Protein AF-A0A706FUK4-F1 (afdb_monomer_lite)

pLDDT: mean 94.94, std 5.16, range [60.78, 98.5]

Foldseek 3Di:
DDWDWDQDPPWIWIWDDDPVGIDIFTDDPPDDPVVSVVVVVVVVVVVVVVVVVVVVVVVVVVVVDD

Radius of gyration: 17.46 Å; chains: 1; bounding box: 42×28×45 Å

Sequence (66 aa):
MQVRVIVGAQAAYACISHESGTLDVRLNPGRSARKSMKESAAELREKAAELTRRAALIENAAELVD

Organism: Salmonella typhimurium (NCBI:txid90371)

Secondary structure (DSSP, 8-state):
-EEEEEE-SS-EEEEEEETTEEEEEEEPTTS-HHHHHHHHHHHHHHHHHHHHHHHHHHHHHHTT--

Structure (mmCIF, N/CA/C/O backbone):
data_AF-A0A706FUK4-F1
#
_entry.id   AF-A0A706FUK4-F1
#
loop_
_atom_site.group_PDB
_atom_site.id
_atom_site.type_symbol
_atom_site.label_atom_id
_atom_site.label_alt_id
_atom_site.label_comp_id
_atom_site.label_asym_id
_atom_site.label_entity_id
_atom_site.label_seq_id
_atom_site.pdbx_PDB_ins_code
_atom_site.Cartn_x
_atom_site.Cartn_y
_atom_site.Cartn_z
_atom_site.occupancy
_atom_site.B_iso_or_equiv
_atom_site.auth_seq_id
_atom_site.auth_comp_id
_atom_site.auth_asym_id
_atom_site.auth_atom_id
_atom_site.pdbx_PDB_model_num
ATOM 1 N N . MET A 1 1 ? 10.853 -14.633 -0.129 1.00 89.44 1 MET A N 1
ATOM 2 C CA . MET A 1 1 ? 10.461 -13.418 -0.884 1.00 89.44 1 MET A CA 1
ATOM 3 C C . MET A 1 1 ? 11.229 -13.372 -2.198 1.00 89.44 1 MET A C 1
ATOM 5 O O . MET A 1 1 ? 12.443 -13.532 -2.171 1.00 89.44 1 MET A O 1
ATOM 9 N N . GLN A 1 2 ? 10.541 -13.173 -3.322 1.00 95.62 2 GLN A N 1
ATOM 10 C CA . GLN A 1 2 ? 11.131 -13.050 -4.661 1.00 95.62 2 GLN A CA 1
ATOM 11 C C . GLN A 1 2 ? 10.684 -11.733 -5.300 1.00 95.62 2 GLN A C 1
ATOM 13 O O . GLN A 1 2 ? 9.549 -11.311 -5.104 1.00 95.62 2 GLN A O 1
ATOM 18 N N . VAL A 1 3 ? 11.563 -11.086 -6.068 1.00 96.38 3 VAL A N 1
ATOM 19 C CA . VAL A 1 3 ? 11.240 -9.851 -6.797 1.00 96.38 3 VAL A CA 1
ATOM 20 C C . VAL A 1 3 ? 11.610 -10.021 -8.263 1.00 96.38 3 VAL A C 1
ATOM 22 O O . VAL A 1 3 ? 12.731 -10.423 -8.576 1.00 96.38 3 VAL A O 1
ATOM 25 N N . ARG A 1 4 ? 10.680 -9.694 -9.162 1.00 96.81 4 ARG A N 1
ATOM 26 C CA . ARG A 1 4 ? 10.894 -9.664 -10.613 1.00 96.81 4 ARG A CA 1
ATOM 27 C C . ARG A 1 4 ? 10.582 -8.273 -11.142 1.00 96.81 4 ARG A C 1
ATOM 29 O O . ARG A 1 4 ? 9.543 -7.715 -10.817 1.00 96.81 4 ARG A O 1
ATOM 36 N N . VAL A 1 5 ? 11.460 -7.726 -11.977 1.00 95.81 5 VAL A N 1
ATOM 37 C CA . VAL A 1 5 ? 11.173 -6.479 -12.695 1.00 95.81 5 VAL A CA 1
ATOM 38 C C . VAL A 1 5 ? 10.590 -6.821 -14.061 1.00 95.81 5 VAL A C 1
ATOM 40 O O . VAL A 1 5 ? 11.205 -7.567 -14.820 1.00 95.81 5 VAL A O 1
ATOM 43 N N . ILE A 1 6 ? 9.411 -6.284 -14.362 1.00 94.62 6 ILE A N 1
ATOM 44 C CA . ILE A 1 6 ? 8.739 -6.420 -15.655 1.00 94.62 6 ILE A CA 1
ATOM 45 C C . ILE A 1 6 ? 8.695 -5.041 -16.303 1.00 94.62 6 ILE A C 1
ATOM 47 O O . ILE A 1 6 ? 8.195 -4.088 -15.711 1.00 94.62 6 ILE A O 1
ATOM 51 N N . VAL A 1 7 ? 9.226 -4.929 -17.517 1.00 93.31 7 VAL A N 1
ATOM 52 C CA . VAL A 1 7 ? 9.221 -3.686 -18.296 1.00 93.31 7 VAL A CA 1
ATOM 53 C C . VAL A 1 7 ? 8.201 -3.837 -19.418 1.00 93.31 7 VAL A C 1
ATOM 55 O O . VAL A 1 7 ? 8.413 -4.610 -20.347 1.00 93.31 7 VAL A O 1
ATOM 58 N N . GLY A 1 8 ? 7.071 -3.142 -19.298 1.00 90.12 8 GLY A N 1
ATOM 59 C CA . GLY A 1 8 ? 6.044 -3.063 -20.334 1.00 90.12 8 GLY A CA 1
ATOM 60 C C . GLY A 1 8 ? 6.230 -1.843 -21.236 1.00 90.12 8 GLY A C 1
ATOM 61 O O . GLY A 1 8 ? 7.069 -0.982 -20.979 1.00 90.12 8 GLY A O 1
ATOM 62 N N . ALA A 1 9 ? 5.397 -1.736 -22.274 1.00 88.69 9 ALA A N 1
ATOM 63 C CA . ALA A 1 9 ? 5.481 -0.653 -23.258 1.00 88.69 9 ALA A CA 1
ATOM 64 C C . ALA A 1 9 ? 5.251 0.754 -22.664 1.00 88.69 9 ALA A C 1
ATOM 66 O O . ALA A 1 9 ? 5.808 1.726 -23.162 1.00 88.69 9 ALA A O 1
ATOM 67 N N . GLN A 1 10 ? 4.437 0.871 -21.606 1.00 90.38 10 GLN A N 1
ATOM 68 C CA . GLN A 1 10 ? 4.059 2.1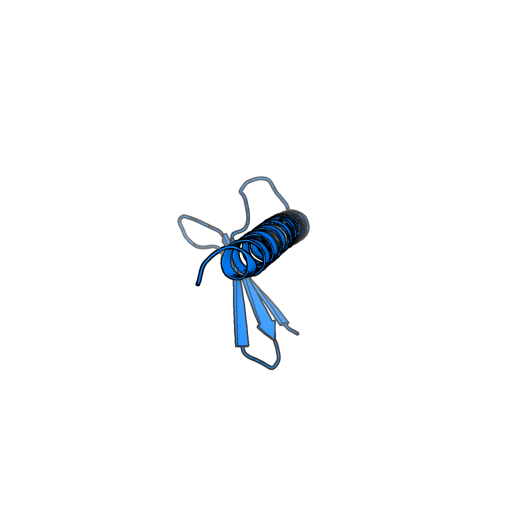57 -20.994 1.00 90.38 10 GLN A CA 1
ATOM 69 C C . GLN A 1 10 ? 4.626 2.372 -19.582 1.00 90.38 10 GLN A C 1
ATOM 71 O O . GLN A 1 10 ? 4.682 3.503 -19.096 1.00 90.38 10 GLN A O 1
ATOM 76 N N . ALA A 1 11 ? 5.004 1.300 -18.885 1.00 92.25 11 ALA A N 1
ATOM 77 C CA . ALA A 1 11 ? 5.478 1.363 -17.508 1.00 92.2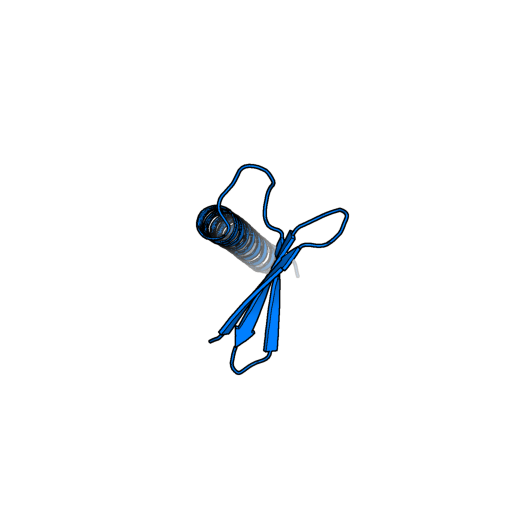5 11 ALA A CA 1
ATOM 78 C C . ALA A 1 11 ? 6.293 0.119 -17.146 1.00 92.25 11 ALA A C 1
ATOM 80 O O . ALA A 1 11 ? 6.102 -0.954 -17.719 1.00 92.25 11 ALA A O 1
ATOM 81 N N . ALA A 1 12 ? 7.166 0.265 -16.152 1.00 95.44 12 ALA A N 1
ATOM 82 C CA . ALA A 1 12 ? 7.866 -0.844 -15.520 1.00 95.44 12 ALA A CA 1
ATOM 83 C C . ALA A 1 12 ? 7.318 -1.090 -14.109 1.00 95.44 12 ALA A C 1
ATOM 85 O O . ALA A 1 12 ? 6.882 -0.156 -13.435 1.00 95.44 12 ALA A O 1
ATOM 86 N N . TYR A 1 13 ? 7.368 -2.340 -13.660 1.00 96.81 13 TYR A N 1
ATOM 87 C CA . TYR A 1 13 ? 6.864 -2.789 -12.365 1.00 96.81 13 TYR A CA 1
ATOM 88 C C . TYR A 1 13 ? 7.885 -3.692 -11.677 1.00 96.81 13 TYR A C 1
ATOM 90 O O . TYR A 1 13 ? 8.585 -4.462 -12.333 1.00 96.81 13 TYR A O 1
ATOM 98 N N . ALA A 1 14 ? 7.958 -3.611 -10.351 1.00 96.94 14 ALA A N 1
ATOM 99 C CA . ALA A 1 14 ? 8.544 -4.640 -9.508 1.00 96.94 14 ALA A CA 1
ATOM 100 C C . ALA A 1 14 ? 7.412 -5.510 -8.956 1.00 96.94 14 ALA A C 1
ATOM 102 O O . ALA A 1 14 ? 6.656 -5.072 -8.092 1.00 96.94 1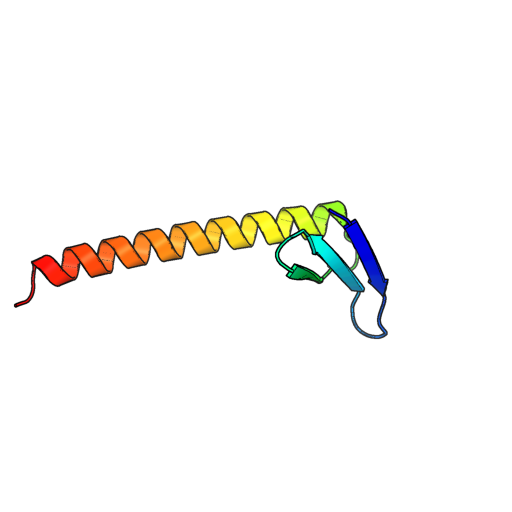4 ALA A O 1
ATOM 103 N N . CYS A 1 15 ? 7.318 -6.731 -9.465 1.00 96.94 15 CYS A N 1
ATOM 104 C CA . CYS A 1 15 ? 6.397 -7.755 -9.001 1.00 96.94 15 CYS A CA 1
ATOM 105 C C . CYS A 1 15 ? 7.054 -8.503 -7.841 1.00 96.94 15 CYS A C 1
ATOM 107 O O . CYS A 1 15 ? 8.087 -9.160 -8.013 1.00 96.94 15 CYS A O 1
ATOM 109 N N . ILE A 1 16 ? 6.484 -8.366 -6.651 1.00 97.25 16 ILE A N 1
ATOM 110 C CA . ILE A 1 16 ? 6.984 -8.946 -5.408 1.00 97.25 16 ILE A CA 1
ATOM 111 C C . ILE A 1 16 ? 6.115 -10.152 -5.075 1.00 97.25 16 ILE A C 1
ATOM 113 O O . ILE A 1 16 ? 4.920 -10.003 -4.848 1.00 97.25 16 ILE A O 1
ATOM 117 N N . SER A 1 17 ? 6.713 -11.336 -5.000 1.00 97.44 17 SER A N 1
ATOM 118 C CA . SER A 1 17 ? 6.053 -12.550 -4.517 1.00 97.44 17 SER A CA 1
ATOM 119 C C . SER A 1 17 ? 6.503 -12.858 -3.089 1.00 97.44 17 SER A C 1
ATOM 121 O O . SER A 1 17 ? 7.704 -12.939 -2.789 1.00 97.44 17 SER A O 1
ATOM 123 N N . HIS A 1 18 ? 5.537 -13.043 -2.198 1.00 94.75 18 HIS A N 1
ATOM 124 C CA . HIS A 1 18 ? 5.727 -13.441 -0.806 1.00 94.75 18 HIS A CA 1
ATOM 125 C C . HIS A 1 18 ? 4.767 -14.585 -0.450 1.00 94.75 18 HIS A C 1
ATOM 127 O O . HIS A 1 18 ? 3.957 -15.002 -1.269 1.00 94.75 18 HIS A O 1
ATOM 133 N N . GLU A 1 19 ? 4.886 -15.129 0.760 1.00 94.69 19 GLU A N 1
ATOM 134 C CA . GLU A 1 19 ? 4.179 -16.354 1.174 1.00 94.69 19 GLU A CA 1
ATOM 135 C C . GLU A 1 19 ? 2.653 -16.251 1.046 1.00 94.69 19 GLU A C 1
ATOM 137 O O . GLU A 1 19 ? 1.993 -17.212 0.670 1.00 94.69 19 GLU A O 1
ATOM 142 N N . SER A 1 20 ? 2.102 -15.067 1.309 1.00 92.81 20 SER A N 1
ATOM 143 C CA . SER A 1 20 ? 0.664 -14.785 1.292 1.00 92.81 20 SER A CA 1
ATOM 144 C C . SER A 1 20 ? 0.145 -14.139 0.002 1.00 92.81 20 SER A C 1
ATOM 146 O O . SER A 1 20 ? -1.025 -13.767 -0.045 1.00 92.81 20 SER A O 1
ATOM 148 N N . GLY A 1 21 ? 0.968 -13.988 -1.043 1.00 95.00 21 GLY A N 1
ATOM 149 C CA . GLY A 1 21 ? 0.500 -13.452 -2.321 1.00 95.00 21 GLY A CA 1
ATOM 150 C C . GLY A 1 21 ? 1.532 -12.647 -3.101 1.00 95.00 21 GLY A C 1
ATOM 151 O O . GLY A 1 21 ? 2.745 -12.859 -3.009 1.00 95.00 21 GLY A O 1
ATOM 152 N N . THR A 1 22 ? 1.019 -11.733 -3.922 1.00 96.19 22 THR A N 1
ATOM 153 C CA . THR A 1 22 ? 1.818 -10.900 -4.819 1.00 96.19 22 THR A CA 1
ATOM 154 C C . THR A 1 22 ? 1.450 -9.430 -4.700 1.00 96.19 22 THR A C 1
ATOM 156 O O . THR A 1 22 ? 0.276 -9.090 -4.568 1.00 96.19 22 THR A O 1
ATOM 159 N N . LEU A 1 23 ? 2.451 -8.560 -4.811 1.00 95.88 23 LEU A N 1
ATOM 160 C CA . LEU A 1 23 ? 2.295 -7.111 -4.815 1.00 95.88 23 LEU A CA 1
ATOM 161 C C . LEU A 1 23 ? 3.099 -6.503 -5.961 1.00 95.88 23 LEU A C 1
ATOM 163 O O . LEU A 1 23 ? 4.310 -6.709 -6.046 1.00 95.88 23 LEU A O 1
ATOM 167 N N . ASP A 1 24 ? 2.445 -5.686 -6.777 1.00 95.44 24 ASP A N 1
ATOM 168 C CA . ASP A 1 24 ? 3.100 -4.962 -7.858 1.00 95.44 24 ASP A CA 1
ATOM 169 C C . ASP A 1 24 ? 3.360 -3.513 -7.456 1.00 95.44 24 ASP A C 1
ATOM 171 O O . ASP A 1 24 ? 2.452 -2.771 -7.078 1.00 95.44 24 ASP A O 1
ATOM 175 N N . VAL A 1 25 ? 4.615 -3.086 -7.576 1.00 96.19 25 VAL A N 1
ATOM 176 C CA . VAL A 1 25 ? 5.019 -1.697 -7.351 1.00 96.19 25 VAL A CA 1
ATOM 177 C C . VAL A 1 25 ? 5.445 -1.084 -8.674 1.00 96.19 25 VAL A C 1
ATOM 179 O O . VAL A 1 25 ? 6.405 -1.538 -9.298 1.00 96.19 25 VAL A O 1
ATOM 182 N N . ARG A 1 26 ? 4.756 -0.026 -9.107 1.00 95.69 26 ARG A N 1
ATOM 183 C CA . ARG A 1 26 ? 5.141 0.718 -10.311 1.00 95.69 26 ARG A CA 1
ATOM 184 C C . ARG A 1 26 ? 6.496 1.395 -10.102 1.00 95.69 26 ARG A C 1
ATOM 186 O O . ARG A 1 26 ? 6.735 2.046 -9.088 1.00 95.69 26 ARG A O 1
ATOM 193 N N . LEU A 1 27 ? 7.379 1.259 -11.083 1.00 96.00 27 LEU A N 1
ATOM 194 C CA . LEU A 1 27 ? 8.682 1.907 -11.099 1.00 96.00 27 LEU A CA 1
ATOM 195 C C . LEU A 1 27 ? 8.582 3.249 -11.818 1.00 96.00 27 LEU A C 1
ATOM 197 O O . LEU A 1 27 ? 8.052 3.344 -12.927 1.00 96.00 27 LEU A O 1
ATOM 201 N N . ASN A 1 28 ? 9.108 4.288 -11.177 1.00 91.12 28 ASN A N 1
ATOM 202 C CA . ASN A 1 28 ? 9.059 5.641 -11.712 1.00 91.12 28 ASN A CA 1
ATOM 203 C C . ASN A 1 28 ? 10.197 5.849 -12.727 1.00 91.12 28 ASN A C 1
ATOM 205 O O . ASN A 1 28 ? 11.349 5.531 -12.408 1.00 91.12 28 ASN A O 1
ATOM 209 N N . PRO A 1 29 ? 9.918 6.406 -13.923 1.00 89.31 29 PRO A N 1
ATOM 210 C CA . PRO A 1 29 ? 10.947 6.717 -14.912 1.00 89.31 29 PRO A CA 1
ATOM 211 C C . PRO A 1 29 ? 12.077 7.569 -14.321 1.00 89.31 29 PRO A C 1
ATOM 213 O O . PRO A 1 29 ? 11.842 8.459 -13.504 1.00 89.31 29 PRO A O 1
ATOM 216 N N . GLY A 1 30 ? 13.320 7.281 -14.714 1.00 88.50 30 GLY A N 1
ATOM 217 C CA . GLY A 1 30 ? 14.498 8.000 -14.216 1.00 88.50 30 GLY A CA 1
ATOM 218 C C . GLY A 1 30 ? 14.873 7.707 -12.755 1.00 88.50 30 GLY A C 1
ATOM 219 O O . GLY A 1 30 ? 15.788 8.336 -12.227 1.00 88.50 30 GLY A O 1
ATOM 220 N N . ARG A 1 31 ? 14.207 6.757 -12.080 1.00 89.56 31 ARG A N 1
ATOM 221 C CA . ARG A 1 31 ? 14.566 6.292 -10.729 1.00 89.56 31 ARG A CA 1
ATOM 222 C C . ARG A 1 31 ? 14.960 4.817 -10.756 1.00 89.56 31 ARG A C 1
ATOM 224 O O . ARG A 1 31 ? 14.487 4.041 -11.579 1.00 89.56 31 ARG A O 1
ATOM 231 N N . SER A 1 32 ? 15.831 4.413 -9.831 1.00 93.88 32 SER A N 1
ATOM 232 C CA . SER A 1 32 ? 16.140 2.993 -9.644 1.00 93.88 32 SER A CA 1
ATOM 233 C C . SER A 1 32 ? 14.953 2.264 -9.011 1.00 93.88 32 SER A C 1
ATOM 235 O O . SER A 1 32 ? 14.233 2.840 -8.192 1.00 93.88 32 SER A O 1
ATOM 237 N N . ALA A 1 33 ? 14.798 0.970 -9.311 1.00 93.81 33 ALA A N 1
ATOM 238 C CA . ALA A 1 33 ? 13.723 0.151 -8.746 1.00 93.81 33 ALA A CA 1
ATOM 239 C C . ALA A 1 33 ? 13.699 0.197 -7.209 1.00 93.81 33 ALA A C 1
ATOM 241 O O . ALA A 1 33 ? 12.648 0.353 -6.592 1.00 93.81 33 ALA A O 1
ATOM 242 N N . ARG A 1 34 ? 14.884 0.151 -6.581 1.00 95.50 34 ARG A N 1
ATOM 243 C CA . ARG A 1 34 ? 15.044 0.303 -5.128 1.00 95.50 34 ARG A CA 1
ATOM 244 C C . ARG A 1 34 ? 14.462 1.625 -4.623 1.00 95.50 34 ARG A C 1
ATOM 246 O O . ARG A 1 34 ? 13.797 1.621 -3.591 1.00 95.50 34 ARG A O 1
ATOM 253 N N . LYS A 1 35 ? 14.753 2.743 -5.299 1.00 96.50 35 LYS A N 1
ATOM 254 C CA . LYS A 1 35 ? 14.273 4.067 -4.886 1.00 96.50 35 LYS A CA 1
ATOM 255 C C . LYS A 1 35 ? 12.752 4.143 -5.007 1.00 96.50 35 LYS A C 1
ATOM 257 O O . LYS A 1 35 ? 12.112 4.478 -4.019 1.00 96.50 35 LYS A O 1
ATOM 262 N N . SER A 1 36 ? 12.191 3.721 -6.142 1.00 96.06 36 SER A N 1
ATOM 263 C CA . SER A 1 36 ? 10.736 3.688 -6.337 1.00 96.06 36 SER A CA 1
ATOM 264 C C . SER A 1 36 ? 10.027 2.841 -5.282 1.00 96.06 36 SER A C 1
ATOM 266 O O . SER A 1 36 ? 9.094 3.323 -4.657 1.00 96.06 36 SER A O 1
ATOM 268 N N . MET A 1 37 ? 10.515 1.628 -4.989 1.00 96.06 37 MET A N 1
ATOM 269 C CA . MET A 1 37 ? 9.910 0.783 -3.951 1.00 96.06 37 MET A CA 1
ATOM 270 C C . MET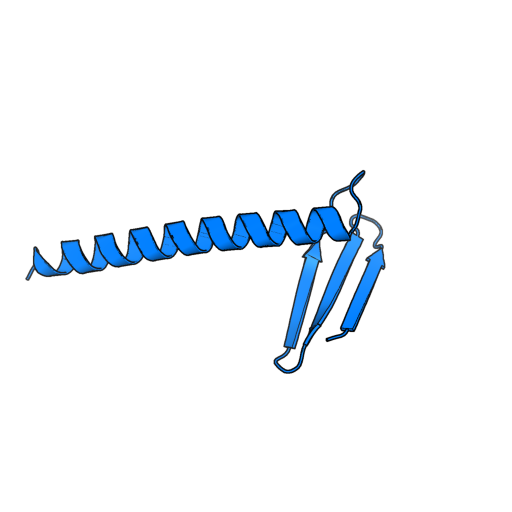 A 1 37 ? 9.968 1.415 -2.554 1.00 96.06 37 MET A C 1
ATOM 272 O O . MET A 1 37 ? 9.000 1.327 -1.802 1.00 96.06 37 MET A O 1
ATOM 276 N N . LYS A 1 38 ? 11.085 2.063 -2.190 1.00 97.12 38 LYS A N 1
ATOM 277 C CA . LYS A 1 38 ? 11.202 2.753 -0.896 1.00 97.12 38 LYS A CA 1
ATOM 278 C C . LYS A 1 38 ? 10.237 3.932 -0.782 1.00 97.12 38 LYS A C 1
ATOM 280 O O . LYS A 1 38 ? 9.645 4.108 0.278 1.00 97.12 38 LYS A O 1
ATOM 285 N N . GLU A 1 39 ? 10.091 4.708 -1.850 1.00 96.44 39 GLU A N 1
ATOM 286 C CA . GLU A 1 39 ? 9.165 5.842 -1.910 1.00 96.44 39 GLU A CA 1
ATOM 287 C C . GLU A 1 39 ? 7.714 5.363 -1.817 1.00 96.44 39 GLU A C 1
ATOM 289 O O . GLU A 1 39 ? 6.992 5.814 -0.934 1.00 96.44 39 GLU A O 1
ATOM 294 N N . SER A 1 40 ? 7.319 4.352 -2.600 1.00 96.12 40 SER A N 1
ATOM 295 C CA . SER A 1 40 ? 5.979 3.758 -2.503 1.00 96.12 40 SER A CA 1
ATOM 296 C C . SER A 1 40 ? 5.689 3.200 -1.107 1.00 96.12 40 SER A C 1
ATOM 298 O O . SER A 1 40 ? 4.597 3.387 -0.578 1.00 96.12 40 SER A O 1
ATOM 300 N N . ALA A 1 41 ? 6.666 2.555 -0.462 1.00 96.81 41 ALA A N 1
ATOM 301 C CA . ALA A 1 41 ? 6.503 2.087 0.912 1.00 96.81 41 ALA A CA 1
ATOM 302 C C . ALA A 1 41 ? 6.350 3.243 1.919 1.00 96.81 41 ALA A C 1
ATOM 304 O O . ALA A 1 41 ? 5.643 3.089 2.912 1.00 96.81 41 ALA A O 1
ATOM 305 N N . ALA A 1 42 ? 7.013 4.382 1.706 1.00 97.50 42 ALA A N 1
ATOM 306 C CA . ALA A 1 42 ? 6.841 5.567 2.546 1.00 97.50 42 ALA A CA 1
ATOM 307 C C . ALA A 1 42 ? 5.438 6.172 2.376 1.00 97.50 42 ALA A C 1
ATOM 309 O O . ALA A 1 42 ? 4.756 6.381 3.376 1.00 97.50 42 ALA A O 1
ATOM 310 N N . GLU A 1 43 ? 4.973 6.332 1.135 1.00 96.94 43 GLU A N 1
ATOM 311 C CA . GLU A 1 43 ? 3.619 6.816 0.825 1.00 96.94 43 GLU A CA 1
ATOM 312 C C . GLU A 1 43 ? 2.533 5.926 1.446 1.00 96.94 43 GLU A C 1
ATOM 314 O O . GLU A 1 43 ? 1.542 6.420 1.979 1.00 96.94 43 GLU A O 1
ATOM 319 N N . LEU A 1 44 ? 2.707 4.599 1.405 1.00 97.19 44 LEU A N 1
ATOM 320 C CA . LEU A 1 44 ? 1.771 3.663 2.034 1.00 97.19 44 LEU A CA 1
ATOM 321 C C . LEU A 1 44 ? 1.742 3.807 3.558 1.00 97.19 44 LEU A C 1
ATOM 323 O O . LEU A 1 44 ? 0.664 3.745 4.144 1.00 97.19 44 LEU A O 1
ATOM 327 N N . ARG A 1 45 ? 2.894 4.024 4.205 1.00 98.19 45 ARG A N 1
ATOM 328 C CA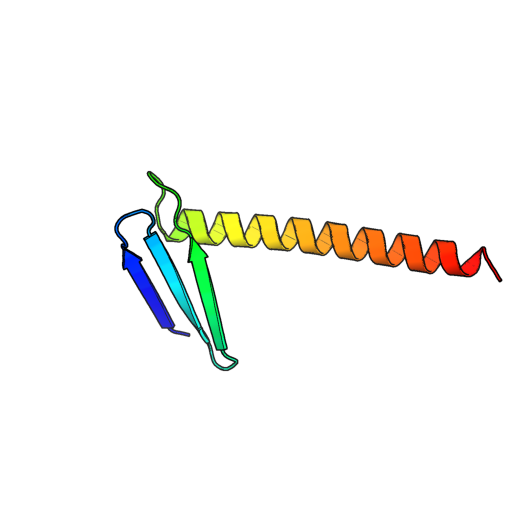 . ARG A 1 45 ? 2.945 4.265 5.657 1.00 98.19 45 ARG A CA 1
ATOM 329 C C . ARG A 1 45 ? 2.272 5.578 6.037 1.00 98.19 45 ARG A C 1
ATOM 331 O O . ARG A 1 45 ? 1.542 5.605 7.020 1.00 98.19 45 ARG A O 1
ATOM 338 N N . GLU A 1 46 ? 2.490 6.634 5.261 1.00 98.12 46 GLU A N 1
ATOM 339 C CA . GLU A 1 46 ? 1.834 7.925 5.474 1.00 98.12 46 GLU A CA 1
ATOM 340 C C . GLU A 1 46 ? 0.312 7.799 5.333 1.00 98.12 46 GLU A C 1
ATOM 342 O O . GLU A 1 46 ? -0.431 8.211 6.222 1.00 98.12 46 GLU A O 1
ATOM 347 N N . LYS A 1 47 ? -0.158 7.127 4.274 1.00 97.75 47 LYS A N 1
ATOM 348 C CA . LYS A 1 47 ? -1.584 6.821 4.085 1.00 97.75 47 LYS A CA 1
ATOM 349 C C . LYS A 1 47 ? -2.154 5.996 5.234 1.00 97.75 47 LYS A C 1
ATOM 351 O O . LYS A 1 47 ? -3.248 6.293 5.698 1.00 97.75 47 LYS A O 1
ATOM 356 N N . ALA A 1 48 ? -1.433 4.977 5.698 1.00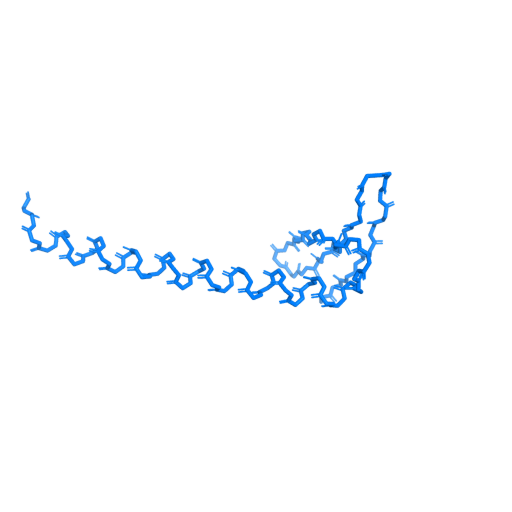 98.06 48 ALA A N 1
ATOM 357 C CA . ALA A 1 48 ? -1.868 4.163 6.827 1.00 98.06 48 ALA A CA 1
ATOM 358 C C . ALA A 1 48 ? -1.987 4.998 8.110 1.00 98.06 48 ALA A C 1
ATOM 360 O O . ALA A 1 48 ? -3.011 4.923 8.777 1.00 98.06 48 ALA A O 1
ATOM 361 N N . ALA A 1 49 ? -0.996 5.840 8.418 1.00 98.00 49 ALA A N 1
ATOM 362 C CA . ALA A 1 49 ? -1.042 6.728 9.580 1.00 98.00 49 ALA A CA 1
ATOM 363 C C . ALA A 1 49 ? -2.233 7.695 9.513 1.00 98.00 49 ALA A C 1
ATOM 365 O O . ALA A 1 49 ? -2.938 7.890 10.502 1.00 98.00 49 ALA A O 1
ATOM 366 N N . GLU A 1 50 ? -2.494 8.254 8.332 1.00 98.25 50 GLU A N 1
ATOM 367 C CA . GLU A 1 50 ? -3.645 9.119 8.096 1.00 98.25 50 GLU A CA 1
ATOM 368 C C . GLU A 1 50 ? -4.975 8.382 8.289 1.00 98.25 50 GLU A C 1
ATOM 370 O O . GLU A 1 50 ? -5.889 8.902 8.929 1.00 98.25 50 GLU A O 1
ATOM 375 N N . LEU A 1 51 ? -5.087 7.159 7.770 1.00 98.50 51 LEU A N 1
ATOM 376 C CA . LEU A 1 51 ? -6.272 6.324 7.948 1.00 98.50 51 LEU A CA 1
ATOM 377 C C . LEU A 1 51 ? -6.491 5.958 9.420 1.00 98.50 51 LEU A C 1
ATOM 379 O O . LEU A 1 51 ? -7.610 6.095 9.903 1.00 98.50 51 LEU A O 1
ATOM 383 N N . THR A 1 52 ? -5.439 5.582 10.150 1.00 98.44 52 THR A N 1
ATOM 384 C CA . THR A 1 52 ? -5.513 5.318 11.594 1.00 98.44 52 THR A CA 1
ATOM 385 C C . THR A 1 52 ? -5.959 6.558 12.365 1.00 98.44 52 THR A C 1
ATOM 387 O O . THR A 1 52 ? -6.831 6.471 13.225 1.00 98.44 52 THR A O 1
ATOM 390 N N . ARG A 1 53 ? -5.417 7.736 12.031 1.00 98.12 53 ARG A N 1
ATOM 391 C CA . ARG A 1 53 ? -5.824 9.008 12.643 1.00 98.12 53 ARG A CA 1
ATOM 392 C C . ARG A 1 53 ? -7.304 9.301 12.398 1.00 98.12 53 ARG A C 1
ATOM 394 O O . ARG A 1 53 ? -8.000 9.729 13.313 1.00 98.12 53 ARG A O 1
ATOM 401 N N . ARG A 1 54 ? -7.792 9.072 11.175 1.00 98.19 54 ARG A N 1
ATOM 402 C CA . ARG A 1 54 ? -9.215 9.230 10.836 1.00 98.19 54 ARG A CA 1
ATOM 403 C C . ARG A 1 54 ? -10.097 8.237 11.582 1.00 98.19 54 ARG A C 1
ATOM 405 O O . ARG A 1 54 ? -11.131 8.654 12.082 1.00 98.19 54 ARG A O 1
ATOM 412 N N . ALA A 1 55 ? -9.690 6.972 11.675 1.00 98.19 55 ALA A N 1
ATOM 413 C CA . ALA A 1 55 ? -10.426 5.956 12.422 1.00 98.19 55 ALA A CA 1
ATOM 414 C C . ALA A 1 55 ? -10.603 6.374 13.889 1.00 98.19 55 ALA A C 1
ATOM 416 O O . ALA A 1 55 ? -11.731 6.434 14.360 1.00 98.19 55 ALA A O 1
ATOM 417 N N . ALA A 1 56 ? -9.528 6.813 14.550 1.00 98.06 56 ALA A N 1
ATOM 418 C CA . ALA A 1 56 ? -9.595 7.299 15.929 1.00 98.06 56 ALA A CA 1
ATOM 419 C C . ALA A 1 56 ? -10.513 8.526 16.090 1.00 98.06 56 ALA A C 1
ATOM 421 O O . ALA A 1 56 ? -11.235 8.645 17.074 1.00 98.06 56 ALA A O 1
ATOM 422 N N . LEU A 1 57 ? -10.511 9.454 15.124 1.00 98.06 57 LEU A N 1
ATOM 423 C CA . LEU A 1 57 ? -11.435 10.595 15.143 1.00 98.06 57 LEU A CA 1
ATOM 424 C C . LEU A 1 57 ? -12.897 10.156 15.021 1.00 98.06 57 LEU A C 1
ATOM 426 O O . LEU A 1 57 ? -13.749 10.729 15.691 1.00 98.06 57 LEU A O 1
ATOM 430 N N . ILE A 1 58 ? -13.177 9.164 14.175 1.00 98.12 58 ILE A N 1
ATOM 431 C CA . ILE A 1 58 ? -14.522 8.605 14.003 1.00 98.12 58 ILE A CA 1
ATOM 432 C C . ILE A 1 58 ? -14.966 7.887 15.279 1.00 98.12 58 ILE A C 1
ATOM 434 O O . ILE A 1 58 ? -16.076 8.133 15.731 1.00 98.12 58 ILE A O 1
ATOM 438 N N . GLU A 1 59 ? -14.104 7.062 15.877 1.00 97.75 59 GLU A N 1
ATOM 439 C CA . GLU A 1 59 ? -14.376 6.383 17.153 1.00 97.75 59 GLU A CA 1
ATOM 440 C C . GLU A 1 59 ? -14.693 7.400 18.254 1.00 97.75 59 GLU A C 1
ATOM 442 O O . GLU A 1 59 ? -15.741 7.322 18.882 1.00 97.75 59 GLU A O 1
ATOM 447 N N . ASN A 1 60 ? -13.862 8.432 18.413 1.00 97.00 60 ASN A N 1
ATOM 448 C CA . ASN A 1 60 ? -14.114 9.485 19.398 1.00 97.00 60 ASN A CA 1
ATOM 449 C C . ASN A 1 60 ? -15.408 10.266 19.123 1.00 97.00 60 ASN A C 1
ATOM 451 O O . ASN A 1 60 ? -16.075 10.691 20.058 1.00 97.00 60 ASN A O 1
ATOM 455 N N . ALA A 1 61 ? -15.746 10.507 17.853 1.00 97.69 61 ALA A N 1
ATOM 456 C CA . ALA A 1 61 ? -16.988 11.182 17.493 1.00 97.69 61 ALA A CA 1
ATOM 457 C C . ALA A 1 61 ? -18.215 10.305 17.773 1.00 97.69 61 ALA A C 1
ATOM 459 O O . ALA A 1 61 ? -19.247 10.845 18.162 1.00 97.69 61 ALA A O 1
ATOM 460 N N . ALA A 1 62 ? -18.099 8.984 17.602 1.00 97.25 62 ALA A N 1
ATOM 461 C CA . ALA A 1 62 ? -19.158 8.033 17.920 1.00 97.25 62 ALA A CA 1
ATOM 462 C C . ALA A 1 62 ? -19.522 8.069 19.413 1.00 97.25 62 ALA A C 1
ATOM 464 O O . ALA A 1 62 ? -20.696 8.037 19.736 1.00 97.25 62 ALA A O 1
ATOM 465 N N . GLU A 1 63 ? -18.554 8.264 20.316 1.00 96.56 63 GLU A N 1
ATOM 466 C CA . GLU A 1 63 ? -18.820 8.432 21.760 1.00 96.56 63 GLU A CA 1
ATOM 467 C C . GLU A 1 63 ? -19.628 9.700 22.108 1.00 96.56 63 GLU A C 1
ATOM 469 O O . GLU A 1 63 ? -20.101 9.853 23.233 1.00 96.56 63 GLU A O 1
ATOM 474 N N . LEU A 1 64 ? -19.761 10.647 21.173 1.00 94.81 64 LEU A N 1
ATOM 475 C CA . LEU A 1 64 ? -20.487 11.905 21.377 1.00 94.81 64 LEU A CA 1
ATOM 476 C C . LEU A 1 64 ? -21.908 11.881 20.804 1.00 94.81 64 LEU A C 1
ATOM 478 O O . LEU A 1 64 ? -22.626 12.875 20.942 1.00 94.81 64 LEU A O 1
ATOM 482 N N . VAL A 1 65 ? -22.297 10.802 20.126 1.00 84.94 65 VAL A N 1
ATOM 483 C CA . VAL A 1 65 ? -23.601 10.672 19.473 1.00 84.94 65 VAL A CA 1
ATOM 484 C C . VAL A 1 65 ? -24.234 9.329 19.846 1.00 84.94 65 VAL A C 1
ATOM 486 O O . VAL A 1 65 ? -23.615 8.289 19.657 1.00 84.94 65 VAL A O 1
ATOM 489 N N . ASP A 1 66 ? -25.458 9.367 20.380 1.00 60.78 66 ASP A N 1
ATOM 490 C CA . ASP A 1 66 ? -26.295 8.179 20.636 1.00 60.78 66 ASP A CA 1
ATOM 491 C C . ASP A 1 66 ? -26.934 7.643 19.341 1.00 60.78 66 ASP A C 1
ATOM 493 O O . ASP A 1 66 ? -27.519 8.458 18.582 1.00 60.78 66 ASP A O 1
#